Protein AF-A0A958IUA4-F1 (afdb_monomer_lite)

Sequence (80 aa):
PTHSREQIFYFDQRFRLRRFDYDPVLFLPRATAAHYCSEYRDFAGLSMPTRRKVLPRRPDGRVLSRPTLVWIEIEEVLLK

Foldseek 3Di:
DPQFPDKDFDADPVRDTAWMKGQHPDPDVRFIKIKGFDDFDDDPNDTGGQWIWIFTADPVRDTDPDDTPDIGGDPDDDDD

pLDDT: mean 88.88, std 11.82, range [54.75, 98.38]

Structure (mmCIF, N/CA/C/O backbone):
data_AF-A0A958IUA4-F1
#
_entry.id   AF-A0A958IUA4-F1
#
loop_
_atom_site.group_PDB
_atom_site.id
_atom_site.type_symbol
_atom_site.label_atom_id
_atom_site.label_alt_id
_atom_site.label_comp_id
_atom_site.label_asym_id
_atom_site.label_entity_id
_atom_site.label_seq_id
_atom_site.pdbx_PDB_ins_code
_atom_site.Cartn_x
_atom_site.Cartn_y
_atom_site.Cartn_z
_atom_site.occupancy
_atom_site.B_iso_or_equiv
_atom_site.auth_seq_id
_atom_site.auth_comp_id
_atom_site.auth_asym_id
_atom_site.auth_atom_id
_atom_site.pdbx_PDB_model_num
ATOM 1 N N . PRO A 1 1 ? 1.325 11.299 -2.134 1.00 54.78 1 PRO A N 1
ATOM 2 C CA . PRO A 1 1 ? 1.191 10.365 -3.279 1.00 54.78 1 PRO A CA 1
ATOM 3 C C . PRO A 1 1 ? 0.729 11.116 -4.543 1.00 54.78 1 PRO A C 1
ATOM 5 O O . PRO A 1 1 ? -0.395 10.964 -4.999 1.00 54.78 1 PRO A O 1
ATOM 8 N N . THR A 1 2 ? 1.590 11.985 -5.077 1.00 54.75 2 THR A N 1
ATOM 9 C CA . THR A 1 2 ? 1.288 12.857 -6.234 1.00 54.75 2 THR A CA 1
ATOM 10 C C . THR A 1 2 ? 2.450 12.927 -7.233 1.00 54.75 2 THR A C 1
ATOM 12 O O . THR A 1 2 ? 2.411 13.698 -8.181 1.00 54.75 2 THR A O 1
ATOM 15 N N . HIS A 1 3 ? 3.485 12.100 -7.054 1.00 69.25 3 HIS A N 1
ATOM 16 C CA . HIS A 1 3 ? 4.701 12.110 -7.877 1.00 69.25 3 HIS A CA 1
ATOM 17 C C . HIS A 1 3 ? 4.648 11.126 -9.054 1.00 69.25 3 HIS A C 1
ATOM 19 O O . HIS A 1 3 ? 5.688 10.662 -9.498 1.00 69.25 3 HIS A O 1
ATOM 25 N N . SER A 1 4 ? 3.460 10.750 -9.528 1.00 78.31 4 SER A N 1
ATOM 26 C CA . SER A 1 4 ? 3.316 9.821 -10.651 1.00 78.31 4 SER A CA 1
ATOM 27 C C . SER A 1 4 ? 2.182 10.259 -11.563 1.00 78.31 4 SER A C 1
ATOM 29 O O . SER A 1 4 ? 1.144 10.698 -11.065 1.00 78.31 4 SER A O 1
ATOM 31 N N . ARG A 1 5 ? 2.391 10.145 -12.881 1.00 84.31 5 ARG A N 1
ATOM 32 C CA . ARG A 1 5 ? 1.406 10.528 -13.906 1.00 84.31 5 ARG A CA 1
ATOM 33 C C . ARG A 1 5 ? 0.184 9.613 -13.889 1.00 84.31 5 ARG A C 1
ATOM 35 O O . ARG A 1 5 ? -0.926 10.086 -14.100 1.00 84.31 5 ARG A O 1
ATOM 42 N N . GLU A 1 6 ? 0.400 8.326 -13.650 1.00 86.12 6 GLU A N 1
ATOM 43 C CA . GLU A 1 6 ? -0.650 7.318 -13.571 1.00 86.12 6 GLU A CA 1
ATOM 44 C C . GLU A 1 6 ? -0.524 6.553 -12.257 1.00 86.12 6 GLU A C 1
ATOM 46 O O . GLU A 1 6 ? 0.577 6.288 -11.768 1.00 86.12 6 GLU A O 1
ATOM 51 N N . GLN A 1 7 ? -1.671 6.226 -11.670 1.00 90.44 7 GLN A N 1
ATOM 52 C CA . GLN A 1 7 ? -1.759 5.384 -10.489 1.00 90.44 7 GLN A CA 1
ATOM 53 C C . GLN A 1 7 ? -2.917 4.407 -10.671 1.00 90.44 7 GLN A C 1
ATOM 55 O O . GLN A 1 7 ? -4.023 4.816 -11.022 1.00 90.44 7 GLN A O 1
ATOM 60 N N . ILE A 1 8 ? -2.672 3.124 -10.412 1.00 92.50 8 ILE A N 1
ATOM 61 C CA . ILE A 1 8 ? -3.689 2.071 -10.515 1.00 92.50 8 ILE A CA 1
ATOM 62 C C . ILE A 1 8 ? -4.029 1.596 -9.105 1.00 92.50 8 ILE A C 1
ATOM 64 O O . ILE A 1 8 ? -3.144 1.185 -8.354 1.00 92.50 8 ILE A O 1
ATOM 68 N N . PHE A 1 9 ? -5.308 1.643 -8.738 1.00 95.69 9 PHE A N 1
ATOM 69 C CA . PHE A 1 9 ? -5.796 1.280 -7.408 1.00 95.69 9 PHE A CA 1
ATOM 70 C C . PHE A 1 9 ? -6.599 -0.018 -7.469 1.00 95.69 9 PHE A C 1
ATOM 72 O O . PHE A 1 9 ? -7.493 -0.167 -8.297 1.00 95.69 9 PHE A O 1
ATOM 79 N N . TYR A 1 10 ? -6.306 -0.943 -6.557 1.00 97.25 10 TYR A N 1
ATOM 80 C CA . TYR A 1 10 ? -6.975 -2.237 -6.462 1.00 97.25 10 TYR A CA 1
ATOM 81 C C . TYR A 1 10 ? -7.718 -2.322 -5.136 1.00 97.25 10 TYR A C 1
ATOM 83 O O . TYR A 1 10 ? -7.097 -2.294 -4.069 1.00 97.25 10 TYR A O 1
ATOM 91 N N . PHE A 1 11 ? -9.037 -2.455 -5.205 1.00 97.88 11 PHE A N 1
ATOM 92 C CA . PHE A 1 11 ? -9.910 -2.552 -4.041 1.00 97.88 11 PHE A CA 1
ATOM 93 C C . PHE A 1 11 ? -10.412 -3.984 -3.852 1.00 97.88 11 PHE A C 1
ATOM 95 O O . PHE A 1 11 ? -10.582 -4.723 -4.820 1.00 97.88 11 PHE A O 1
ATOM 102 N N . ASP A 1 12 ? -10.632 -4.387 -2.600 1.00 97.19 12 ASP A N 1
ATOM 103 C CA . ASP A 1 12 ? -11.372 -5.615 -2.303 1.00 97.19 12 ASP A CA 1
ATOM 104 C C . ASP A 1 12 ? -12.894 -5.390 -2.367 1.00 97.19 12 ASP A C 1
ATOM 106 O O . ASP A 1 12 ? -13.378 -4.276 -2.563 1.00 97.19 12 ASP A O 1
ATOM 110 N N . GLN A 1 13 ? -13.666 -6.459 -2.159 1.00 97.50 13 GLN A N 1
ATOM 111 C CA . GLN A 1 13 ? -15.136 -6.429 -2.154 1.00 97.50 13 GLN A CA 1
ATOM 112 C C . GLN A 1 13 ? -15.743 -5.545 -1.051 1.00 97.50 13 GLN A C 1
ATOM 114 O O . GLN A 1 13 ? -16.936 -5.265 -1.080 1.00 97.50 13 GLN A O 1
ATOM 119 N N . ARG A 1 14 ? -14.943 -5.115 -0.066 1.00 95.88 14 ARG A N 1
ATOM 120 C CA . ARG A 1 14 ? -15.351 -4.190 0.999 1.00 95.88 14 ARG A CA 1
ATOM 121 C C . ARG A 1 14 ? -14.907 -2.755 0.702 1.00 95.88 14 ARG A C 1
ATOM 123 O O . ARG A 1 14 ? -14.869 -1.937 1.615 1.00 95.88 14 ARG A O 1
ATOM 130 N N . PHE A 1 15 ? -14.523 -2.464 -0.542 1.00 94.88 15 PHE A N 1
ATOM 131 C CA . PHE A 1 15 ? -14.004 -1.169 -0.987 1.00 94.88 15 PHE A CA 1
ATOM 132 C C . PHE A 1 15 ? -12.746 -0.709 -0.237 1.00 94.88 15 PHE A C 1
ATOM 134 O O . PHE A 1 15 ? -12.451 0.483 -0.163 1.00 94.88 15 PHE A O 1
ATOM 141 N N . ARG A 1 16 ? -11.950 -1.644 0.298 1.00 97.25 16 ARG A N 1
ATOM 142 C CA . ARG A 1 16 ? -10.673 -1.320 0.949 1.00 97.25 16 ARG A CA 1
ATOM 143 C C . ARG A 1 16 ? -9.541 -1.416 -0.055 1.00 97.25 16 ARG A C 1
ATOM 145 O O . ARG A 1 16 ? -9.410 -2.420 -0.755 1.00 97.25 16 ARG A O 1
ATOM 152 N N . LEU A 1 17 ? -8.685 -0.400 -0.085 1.00 97.75 17 LEU A N 1
ATOM 153 C CA . LEU A 1 17 ? -7.493 -0.402 -0.926 1.00 97.75 17 LEU A CA 1
ATOM 154 C C . LEU A 1 17 ? -6.557 -1.548 -0.508 1.00 97.75 17 LEU A C 1
ATOM 156 O O . LEU A 1 17 ? -6.121 -1.637 0.633 1.00 97.75 17 LEU A O 1
ATOM 160 N N . ARG A 1 18 ? -6.238 -2.456 -1.424 1.00 97.88 18 ARG A N 1
ATOM 161 C CA . ARG A 1 18 ? -5.331 -3.592 -1.169 1.00 97.88 18 ARG A CA 1
ATOM 162 C C . ARG A 1 18 ? -3.954 -3.355 -1.741 1.00 97.88 18 ARG A C 1
ATOM 164 O O . ARG A 1 18 ? -2.955 -3.769 -1.155 1.00 97.88 18 ARG A O 1
ATOM 171 N N . ARG A 1 19 ? -3.918 -2.681 -2.882 1.00 96.56 19 ARG A N 1
ATOM 172 C CA . ARG A 1 19 ? -2.700 -2.325 -3.586 1.00 96.56 19 ARG A CA 1
ATOM 173 C C . ARG A 1 19 ? -2.924 -1.018 -4.316 1.00 96.56 19 ARG A C 1
ATOM 175 O O . ARG A 1 19 ? -4.006 -0.799 -4.855 1.00 96.56 19 ARG A O 1
ATOM 182 N N . PHE A 1 20 ? -1.895 -0.194 -4.383 1.00 94.12 20 PHE A N 1
ATOM 183 C CA . PHE A 1 20 ? -1.814 0.822 -5.412 1.00 94.12 20 PHE A CA 1
ATOM 184 C C . PHE A 1 20 ? -0.446 0.814 -6.069 1.00 94.12 20 PHE A C 1
ATOM 186 O O . PHE A 1 20 ? 0.588 0.565 -5.447 1.00 94.12 20 P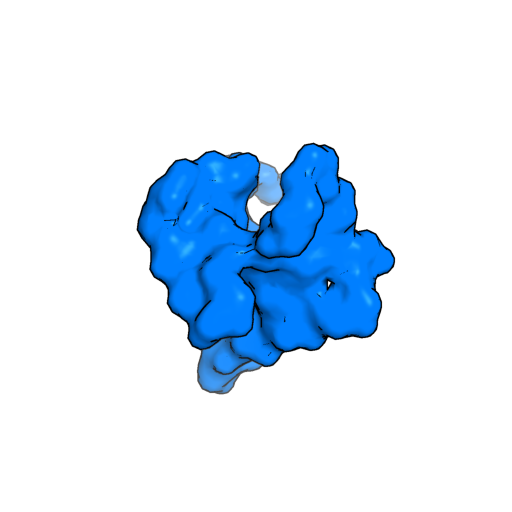HE A O 1
ATOM 193 N N . ASP A 1 21 ? -0.491 1.038 -7.364 1.00 93.06 21 ASP A N 1
ATOM 194 C CA . ASP A 1 21 ? 0.593 0.879 -8.300 1.00 93.06 21 ASP A CA 1
ATOM 195 C C . ASP A 1 21 ? 0.952 2.257 -8.830 1.00 93.06 21 ASP A C 1
ATOM 197 O O . ASP A 1 21 ? 0.090 2.944 -9.367 1.00 93.06 21 ASP A O 1
ATOM 201 N N . TYR A 1 22 ? 2.205 2.667 -8.661 1.00 89.75 22 TYR A N 1
ATOM 202 C CA . TYR A 1 22 ? 2.665 3.986 -9.086 1.00 89.75 22 TYR A CA 1
ATOM 203 C C . TYR A 1 22 ? 4.144 3.952 -9.444 1.00 89.75 22 TYR A C 1
ATOM 205 O O . TYR A 1 22 ? 4.893 3.096 -8.965 1.00 89.75 22 TYR A O 1
ATOM 213 N N . ASP A 1 23 ? 4.554 4.913 -10.259 1.00 86.06 23 ASP A N 1
ATOM 214 C CA . ASP A 1 23 ? 5.954 5.141 -10.586 1.00 86.06 23 ASP A CA 1
ATOM 215 C C . ASP A 1 23 ? 6.451 6.278 -9.699 1.00 86.06 23 ASP A C 1
ATOM 217 O O . ASP A 1 23 ? 6.166 7.446 -9.989 1.00 86.06 23 ASP A O 1
ATOM 221 N N . PRO A 1 24 ? 7.101 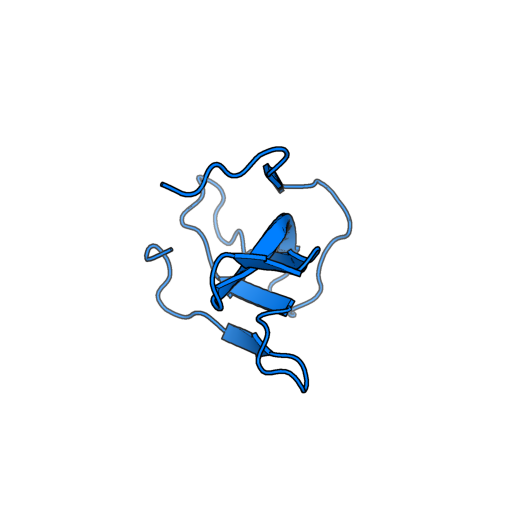5.981 -8.562 1.00 70.88 24 PRO A N 1
ATOM 222 C CA . PRO A 1 24 ? 7.739 7.020 -7.786 1.00 70.88 24 PRO A CA 1
ATOM 223 C C . PRO A 1 24 ? 8.898 7.603 -8.596 1.00 70.88 24 PRO A C 1
ATOM 225 O O . PRO A 1 24 ? 9.713 6.865 -9.151 1.00 70.88 24 PRO A O 1
ATOM 228 N N . VAL A 1 25 ? 9.028 8.930 -8.608 1.00 65.56 25 VAL A N 1
ATOM 229 C CA . VAL A 1 25 ? 10.279 9.588 -9.011 1.00 65.56 25 VAL A CA 1
ATOM 230 C C . VAL A 1 25 ? 11.325 9.295 -7.928 1.00 65.56 25 VAL A C 1
ATOM 232 O O . VAL A 1 25 ? 11.594 10.112 -7.055 1.00 65.56 25 VAL A O 1
ATOM 235 N N . LEU A 1 26 ? 11.843 8.068 -7.906 1.00 60.69 26 LEU A N 1
ATOM 236 C CA . LEU A 1 26 ? 13.020 7.699 -7.127 1.00 60.69 26 LEU A CA 1
ATOM 237 C C . LEU A 1 26 ? 14.258 8.030 -7.958 1.00 60.69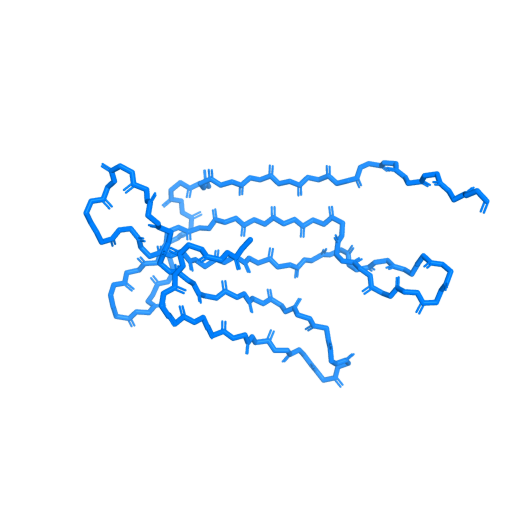 26 LEU A C 1
ATOM 239 O O . LEU A 1 26 ? 14.195 8.095 -9.183 1.00 60.69 26 LEU A O 1
ATOM 243 N N . PHE A 1 27 ? 15.413 8.131 -7.303 1.00 56.06 27 PHE A N 1
ATOM 244 C CA . PHE A 1 27 ? 16.737 8.260 -7.934 1.00 56.06 27 PHE A CA 1
ATOM 245 C C . PHE A 1 27 ? 17.128 7.073 -8.854 1.00 56.06 27 PHE A C 1
ATOM 247 O O . PHE A 1 27 ? 18.279 6.946 -9.259 1.00 56.06 27 PHE A O 1
ATOM 254 N N . LEU A 1 28 ? 16.184 6.184 -9.172 1.00 58.81 28 LEU A N 1
ATOM 255 C CA . LEU A 1 28 ? 16.326 4.993 -9.996 1.00 58.81 28 LEU A CA 1
ATOM 256 C C . LEU A 1 28 ? 15.466 5.165 -11.260 1.00 58.81 28 LEU A C 1
ATOM 258 O O . LEU A 1 28 ? 14.234 5.191 -11.156 1.00 58.81 28 LEU A O 1
ATOM 262 N N . PRO A 1 29 ? 16.070 5.244 -12.458 1.00 56.69 29 PRO A N 1
ATOM 263 C CA . PRO A 1 29 ? 15.315 5.287 -13.704 1.00 56.69 29 PRO A CA 1
ATOM 264 C C . PRO A 1 29 ? 14.393 4.060 -13.799 1.00 56.69 29 PRO A C 1
ATOM 266 O O . PRO A 1 29 ? 14.868 2.927 -13.738 1.00 56.69 29 PRO A O 1
ATOM 269 N N . ARG A 1 30 ? 13.079 4.282 -13.966 1.00 64.31 30 ARG A N 1
ATOM 270 C CA . ARG A 1 30 ? 12.033 3.239 -14.094 1.00 64.31 30 ARG A CA 1
ATOM 271 C C . ARG A 1 30 ? 11.768 2.389 -12.843 1.00 64.31 30 ARG A C 1
ATOM 273 O O . ARG A 1 30 ? 11.311 1.252 -12.964 1.00 64.31 30 ARG A O 1
ATOM 280 N N . ALA A 1 31 ? 12.013 2.907 -11.641 1.00 67.31 31 ALA A N 1
ATOM 281 C CA . ALA A 1 31 ? 11.504 2.244 -10.445 1.00 67.31 31 ALA A CA 1
ATOM 282 C C . ALA A 1 31 ? 9.970 2.318 -10.425 1.00 67.31 31 ALA A C 1
ATOM 284 O O . ALA A 1 31 ? 9.402 3.377 -10.184 1.00 67.31 31 ALA A O 1
ATOM 285 N N . THR A 1 32 ? 9.305 1.189 -10.674 1.00 84.94 32 THR A N 1
ATOM 286 C CA . THR A 1 32 ? 7.853 1.066 -10.498 1.00 84.94 32 THR A CA 1
ATOM 287 C C . THR A 1 32 ? 7.569 0.359 -9.178 1.00 84.94 32 THR A C 1
ATOM 289 O O . THR A 1 32 ? 8.343 -0.505 -8.750 1.00 84.94 32 THR A O 1
ATOM 292 N N . ALA A 1 33 ? 6.503 0.749 -8.487 1.00 89.31 33 ALA A N 1
ATOM 293 C CA . ALA A 1 33 ? 6.232 0.310 -7.126 1.00 89.31 33 ALA A CA 1
ATOM 294 C C . ALA A 1 33 ? 4.840 -0.309 -6.997 1.00 89.31 33 ALA A C 1
ATOM 296 O O . ALA A 1 33 ? 3.861 0.205 -7.538 1.00 89.31 33 ALA A O 1
ATOM 297 N N . ALA A 1 34 ? 4.765 -1.394 -6.228 1.00 94.56 34 ALA A N 1
ATOM 298 C CA . ALA A 1 34 ? 3.522 -1.971 -5.737 1.00 94.56 34 ALA A CA 1
ATOM 299 C C . ALA A 1 34 ? 3.416 -1.714 -4.232 1.00 94.56 34 ALA A C 1
ATOM 301 O O . ALA A 1 34 ? 4.206 -2.241 -3.445 1.00 94.56 34 ALA A O 1
ATOM 302 N N . HIS A 1 35 ? 2.446 -0.896 -3.833 1.00 95.00 35 HIS A N 1
ATOM 303 C CA . HIS A 1 35 ? 2.212 -0.512 -2.447 1.00 95.00 35 HIS A CA 1
ATOM 304 C C . HIS A 1 35 ? 1.009 -1.256 -1.895 1.00 95.00 35 HIS A C 1
ATOM 306 O O . HIS A 1 35 ? -0.130 -0.965 -2.243 1.00 95.00 35 HIS A O 1
ATOM 312 N N . TYR A 1 36 ? 1.271 -2.212 -1.016 1.00 97.44 36 TYR A N 1
ATOM 313 C CA . TYR A 1 36 ? 0.262 -3.036 -0.373 1.00 97.44 36 TYR A CA 1
ATOM 314 C C . TYR A 1 36 ? -0.239 -2.392 0.910 1.00 97.44 36 TYR A C 1
ATOM 316 O O . TYR A 1 36 ? 0.562 -1.952 1.735 1.00 97.44 36 TYR A O 1
ATOM 324 N N . CYS A 1 37 ? -1.557 -2.407 1.085 1.00 98.25 37 CYS A N 1
ATOM 325 C CA . CYS A 1 37 ? -2.259 -1.916 2.265 1.00 98.25 37 CYS A CA 1
ATOM 326 C C . CYS A 1 37 ? -2.951 -3.090 2.968 1.00 98.25 37 CYS A C 1
ATOM 328 O O . CYS A 1 37 ? -3.675 -3.879 2.356 1.00 98.25 37 CYS A O 1
ATOM 330 N N . SER A 1 38 ? -2.711 -3.223 4.268 1.00 98.19 38 SER A N 1
ATOM 331 C CA . SER A 1 38 ? -3.175 -4.345 5.089 1.00 98.19 38 SER A CA 1
ATOM 332 C C . SER A 1 38 ? -3.420 -3.897 6.529 1.00 98.19 38 SER A C 1
ATOM 334 O O . SER A 1 38 ? -3.207 -2.726 6.847 1.00 98.19 38 SER A O 1
ATOM 336 N N . GLU A 1 39 ? -3.903 -4.813 7.374 1.00 97.69 39 GLU A N 1
ATOM 337 C CA . GLU A 1 39 ? -4.251 -4.520 8.771 1.00 97.69 39 GLU A CA 1
ATOM 338 C C . GLU A 1 39 ? -5.224 -3.338 8.888 1.00 97.69 39 GLU A C 1
ATOM 340 O O . GLU A 1 39 ? -4.977 -2.348 9.566 1.00 97.69 39 GLU A O 1
ATOM 345 N N . TYR A 1 40 ? -6.332 -3.403 8.147 1.00 97.50 40 TYR A N 1
ATOM 346 C CA . TYR A 1 40 ? -7.363 -2.372 8.233 1.00 97.50 40 TYR A CA 1
ATOM 347 C C . TYR A 1 40 ? -8.017 -2.391 9.613 1.00 97.50 40 TYR A C 1
ATOM 349 O O . TYR A 1 40 ? -8.517 -3.434 10.036 1.00 97.50 40 TYR A O 1
ATOM 357 N N . ARG A 1 41 ? -8.058 -1.232 10.268 1.00 96.56 41 ARG A N 1
ATOM 358 C CA . ARG A 1 41 ? -8.776 -1.002 11.525 1.00 96.56 41 ARG A CA 1
ATOM 359 C C . ARG A 1 41 ? -9.771 0.138 11.343 1.00 96.56 41 ARG A C 1
ATOM 361 O O . ARG A 1 41 ? -9.595 0.973 10.456 1.00 96.56 41 ARG A O 1
ATOM 368 N N . ASP A 1 42 ? -10.834 0.118 12.136 1.00 95.44 42 ASP A N 1
ATOM 369 C CA . ASP A 1 42 ? -11.797 1.214 12.195 1.00 95.44 42 ASP A CA 1
ATOM 370 C C . ASP A 1 42 ? -11.331 2.259 13.209 1.00 95.44 42 ASP A C 1
ATOM 372 O O . ASP A 1 42 ? -10.940 1.915 14.325 1.00 95.44 42 ASP A O 1
ATOM 376 N N . PHE A 1 43 ? -11.365 3.522 12.803 1.00 94.81 43 PHE A N 1
ATOM 377 C CA . PHE A 1 43 ? -11.070 4.665 13.652 1.00 94.81 43 PHE A CA 1
ATOM 378 C C . PHE A 1 43 ? -12.220 5.658 13.530 1.00 94.81 43 PHE A C 1
ATOM 380 O O . PHE A 1 43 ? -12.277 6.423 12.568 1.00 94.81 43 PHE A O 1
ATOM 387 N N . ALA A 1 44 ? -13.153 5.613 14.483 1.00 94.00 44 ALA A N 1
ATOM 388 C CA . ALA A 1 44 ? -14.350 6.455 14.483 1.00 94.00 44 ALA A CA 1
ATOM 389 C C . ALA A 1 44 ? -15.146 6.378 13.159 1.00 94.00 44 ALA A C 1
ATOM 391 O O . ALA A 1 44 ? -15.542 7.397 12.595 1.00 94.00 44 ALA A O 1
ATOM 392 N N . GLY A 1 45 ? -15.352 5.165 12.636 1.00 93.06 45 GLY A N 1
ATOM 393 C CA . GLY A 1 45 ? -16.066 4.924 11.379 1.00 93.06 45 GLY A CA 1
ATOM 394 C C . GLY A 1 45 ? -15.209 5.058 10.116 1.00 93.06 45 GLY A C 1
ATOM 395 O O . GLY A 1 45 ? -15.711 4.851 9.010 1.00 93.06 45 GLY A O 1
ATOM 396 N N . LEU A 1 46 ? -13.921 5.399 10.245 1.00 92.31 46 LEU A N 1
ATOM 397 C CA . LEU A 1 46 ? -12.979 5.444 9.128 1.00 92.31 46 LEU A CA 1
ATOM 398 C C . LEU A 1 46 ? -12.124 4.176 9.097 1.00 92.31 46 LEU A C 1
ATOM 400 O O . LEU A 1 46 ? -11.226 3.987 9.918 1.00 92.31 46 LEU A O 1
ATOM 404 N N . SER A 1 47 ? -12.355 3.322 8.099 1.00 95.44 47 SER A N 1
ATOM 405 C CA . SER A 1 47 ? -11.537 2.126 7.891 1.00 95.44 47 SER A CA 1
ATOM 406 C C . SER A 1 47 ? -10.208 2.479 7.215 1.00 95.44 47 SER A C 1
ATOM 408 O O . SER A 1 47 ? -10.173 2.827 6.032 1.00 95.44 47 SER A O 1
ATOM 410 N N . MET A 1 48 ? -9.096 2.362 7.944 1.00 95.75 48 MET A N 1
ATOM 411 C CA . MET A 1 48 ? -7.758 2.714 7.452 1.00 95.75 48 MET A CA 1
ATOM 412 C C . MET A 1 48 ? -6.748 1.570 7.628 1.00 95.75 48 MET A C 1
ATOM 414 O O . MET A 1 48 ? -6.798 0.867 8.637 1.00 95.75 48 MET A O 1
ATOM 418 N N . PRO A 1 49 ? -5.799 1.377 6.687 1.00 97.56 49 PRO A N 1
ATOM 419 C CA . PRO A 1 49 ? -4.743 0.378 6.833 1.00 97.56 49 PRO A CA 1
ATOM 420 C C . PRO A 1 49 ? -3.684 0.843 7.833 1.00 97.56 49 PRO A C 1
ATOM 422 O O . PRO A 1 49 ? -3.120 1.930 7.660 1.00 97.56 49 PRO A O 1
ATOM 425 N N . THR A 1 50 ? -3.341 -0.004 8.804 1.00 98.00 50 THR A N 1
ATOM 426 C CA . THR A 1 50 ? -2.237 0.250 9.746 1.00 98.00 50 THR A CA 1
ATOM 427 C C . THR A 1 50 ? -0.914 -0.373 9.318 1.00 98.00 50 THR A C 1
ATOM 429 O O . THR A 1 50 ? 0.122 -0.062 9.899 1.00 98.00 50 THR A O 1
ATOM 432 N N . ARG A 1 51 ? -0.908 -1.207 8.270 1.00 98.38 51 ARG A N 1
ATOM 433 C CA . ARG A 1 51 ? 0.313 -1.786 7.700 1.00 98.38 51 ARG A CA 1
ATOM 434 C C . ARG A 1 51 ? 0.418 -1.491 6.218 1.00 98.38 51 ARG A C 1
ATOM 436 O O . ARG A 1 51 ? -0.499 -1.786 5.443 1.00 98.38 51 ARG A O 1
ATOM 443 N N . ARG A 1 52 ? 1.575 -0.970 5.813 1.00 97.62 52 ARG A N 1
ATOM 444 C CA . ARG A 1 52 ? 1.885 -0.670 4.417 1.00 97.62 52 ARG A CA 1
ATOM 445 C C . ARG A 1 52 ? 3.251 -1.209 4.022 1.00 97.62 52 ARG A C 1
ATOM 447 O O . ARG A 1 52 ? 4.236 -0.997 4.724 1.00 97.62 52 ARG A O 1
ATOM 454 N N . LYS A 1 53 ? 3.314 -1.892 2.880 1.00 96.50 53 LYS A N 1
ATOM 455 C CA . LYS A 1 53 ? 4.555 -2.441 2.319 1.00 96.50 53 LYS A CA 1
ATOM 456 C C . LYS A 1 53 ? 4.701 -2.033 0.865 1.00 96.50 53 LYS A C 1
ATOM 458 O O . LYS A 1 53 ? 3.8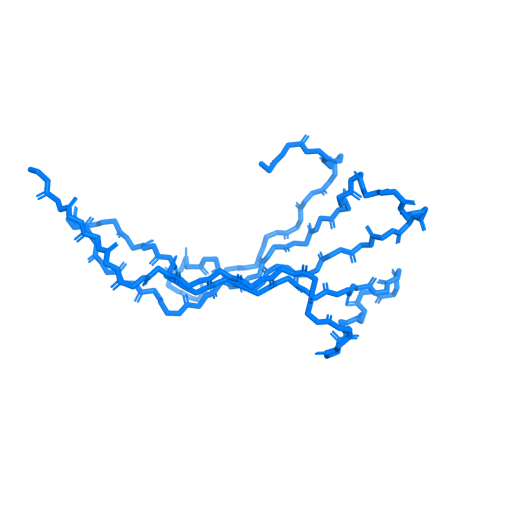30 -2.340 0.060 1.00 96.50 53 LYS A O 1
ATOM 463 N N . VAL A 1 54 ? 5.831 -1.432 0.515 1.00 94.25 54 VAL A N 1
ATOM 464 C CA . VAL A 1 54 ? 6.179 -1.119 -0.872 1.00 94.25 54 VAL A CA 1
ATOM 465 C C . VAL A 1 54 ? 7.222 -2.102 -1.372 1.00 94.25 54 VAL A C 1
ATOM 467 O O . VAL A 1 54 ? 8.273 -2.284 -0.753 1.00 94.25 54 VAL A O 1
ATOM 470 N N . LEU A 1 55 ? 6.919 -2.729 -2.502 1.00 94.06 55 LEU A N 1
ATOM 471 C CA . LEU A 1 55 ? 7.787 -3.667 -3.197 1.00 94.06 55 LEU A CA 1
ATOM 472 C C . LEU A 1 55 ? 8.103 -3.149 -4.606 1.00 94.06 55 LEU A C 1
ATOM 474 O O . LEU A 1 55 ? 7.256 -2.479 -5.206 1.00 94.06 55 LEU A O 1
ATOM 478 N N . PRO A 1 56 ? 9.282 -3.473 -5.165 1.00 92.38 56 PRO A N 1
ATOM 479 C CA . PRO A 1 56 ? 9.574 -3.174 -6.551 1.00 92.38 56 PRO A CA 1
ATOM 480 C C . PRO A 1 56 ? 8.629 -3.953 -7.458 1.00 92.38 56 PRO A C 1
ATOM 482 O O . PRO A 1 56 ? 8.331 -5.130 -7.233 1.00 92.38 56 PRO A O 1
ATOM 485 N N . ARG A 1 57 ? 8.207 -3.299 -8.527 1.00 91.12 57 ARG A N 1
ATOM 486 C CA . ARG A 1 57 ? 7.436 -3.886 -9.611 1.00 91.12 57 ARG A CA 1
ATOM 487 C C . ARG A 1 57 ? 8.251 -3.760 -10.897 1.00 91.12 57 ARG A C 1
ATOM 489 O O . ARG A 1 57 ? 8.996 -2.799 -11.099 1.00 91.12 57 ARG A O 1
ATOM 496 N N . ARG A 1 58 ? 8.170 -4.778 -11.743 1.00 86.62 58 ARG A N 1
ATOM 497 C CA . ARG A 1 58 ? 8.767 -4.781 -13.078 1.00 86.62 58 ARG A CA 1
ATOM 498 C C . ARG A 1 58 ? 7.839 -4.078 -14.080 1.00 86.62 58 ARG A C 1
ATOM 500 O O . ARG A 1 58 ? 6.640 -3.973 -13.821 1.00 86.62 58 ARG A O 1
ATOM 507 N N . PRO A 1 59 ? 8.359 -3.651 -15.244 1.00 82.69 59 PRO A N 1
ATOM 508 C CA . PRO A 1 59 ? 7.533 -3.084 -16.313 1.00 82.69 59 PRO A CA 1
ATOM 509 C C . PRO A 1 59 ? 6.417 -4.018 -16.811 1.00 82.69 59 PRO A C 1
ATOM 511 O O . PRO A 1 59 ? 5.385 -3.539 -17.258 1.00 82.69 59 PRO A O 1
ATOM 514 N N . ASP A 1 60 ? 6.593 -5.338 -16.688 1.00 86.62 60 ASP A N 1
ATOM 515 C CA . ASP A 1 60 ? 5.581 -6.358 -17.011 1.00 86.62 60 ASP A CA 1
ATOM 516 C C . ASP A 1 60 ? 4.479 -6.506 -15.934 1.00 86.62 60 ASP A C 1
ATOM 518 O O . ASP A 1 60 ? 3.621 -7.380 -16.029 1.00 86.62 60 ASP A O 1
ATOM 522 N N . GLY A 1 61 ? 4.512 -5.686 -14.877 1.00 84.94 61 GLY A N 1
ATOM 523 C CA . GLY A 1 61 ? 3.564 -5.717 -13.762 1.00 84.94 61 GLY A CA 1
ATOM 524 C C . GLY A 1 61 ? 3.906 -6.720 -12.653 1.00 84.94 61 GLY A C 1
ATOM 525 O O . GLY A 1 61 ? 3.281 -6.683 -11.584 1.00 84.94 61 GLY A O 1
ATOM 526 N N . ARG A 1 62 ? 4.919 -7.581 -12.839 1.00 91.25 62 ARG A N 1
ATOM 527 C CA . ARG A 1 62 ? 5.328 -8.566 -11.830 1.00 91.25 62 ARG A CA 1
ATOM 528 C C . ARG A 1 62 ? 5.949 -7.875 -10.622 1.00 91.25 62 ARG A C 1
ATOM 530 O O . ARG A 1 62 ? 6.897 -7.100 -10.738 1.00 91.25 62 ARG A O 1
ATOM 537 N N . VAL A 1 63 ? 5.457 -8.216 -9.435 1.00 94.00 63 VAL A N 1
ATOM 538 C CA . VAL A 1 63 ? 5.997 -7.716 -8.167 1.00 94.00 63 VAL A CA 1
ATOM 539 C C . VAL A 1 63 ? 7.138 -8.608 -7.693 1.00 94.00 63 VAL A C 1
ATOM 541 O O . VAL A 1 63 ? 7.024 -9.835 -7.682 1.00 94.00 63 VAL A O 1
ATOM 544 N N . LEU A 1 64 ? 8.244 -7.989 -7.294 1.00 92.88 64 LEU A N 1
ATOM 545 C CA . LEU A 1 64 ? 9.360 -8.667 -6.648 1.00 92.88 64 LEU A CA 1
ATOM 546 C C . LEU A 1 64 ? 9.090 -8.781 -5.147 1.00 92.88 64 LEU A C 1
ATOM 548 O O . LEU A 1 64 ? 8.675 -7.820 -4.510 1.00 92.88 64 LEU A O 1
ATOM 552 N N . SER A 1 65 ? 9.355 -9.943 -4.552 1.00 91.25 65 SER A N 1
ATOM 553 C CA . SER A 1 65 ? 9.151 -10.151 -3.111 1.00 91.25 65 SER A CA 1
ATOM 554 C C . SER A 1 65 ? 10.176 -9.412 -2.238 1.00 91.25 65 SER A C 1
ATOM 556 O O . SER A 1 65 ? 9.934 -9.232 -1.041 1.00 91.25 65 SER A O 1
ATOM 558 N N . ARG A 1 66 ? 11.313 -8.995 -2.819 1.00 90.19 66 ARG A N 1
ATOM 559 C CA . ARG A 1 66 ? 12.413 -8.265 -2.172 1.00 90.19 66 ARG A CA 1
ATOM 560 C C . ARG A 1 66 ? 13.146 -7.346 -3.176 1.00 90.19 66 ARG A C 1
ATOM 562 O O . ARG A 1 66 ? 13.098 -7.625 -4.375 1.00 90.19 66 ARG A O 1
ATOM 569 N N . PRO A 1 67 ? 13.869 -6.317 -2.692 1.00 91.62 67 PRO A N 1
ATOM 570 C CA . PRO A 1 67 ? 13.864 -5.838 -1.305 1.00 91.62 67 PRO A CA 1
ATOM 571 C C . PRO A 1 67 ? 12.521 -5.197 -0.933 1.00 91.62 67 PRO A C 1
ATOM 573 O O . PRO A 1 67 ? 11.725 -4.855 -1.800 1.00 91.62 67 PRO A O 1
ATOM 576 N N . THR A 1 68 ? 12.257 -5.039 0.362 1.00 93.06 68 THR A N 1
ATOM 577 C CA . THR A 1 68 ? 11.190 -4.132 0.802 1.00 93.06 68 THR A CA 1
ATOM 578 C C . THR A 1 68 ? 11.701 -2.706 0.632 1.00 93.06 68 THR A C 1
ATOM 580 O O . THR A 1 68 ? 12.705 -2.360 1.244 1.00 93.06 68 THR A O 1
ATOM 583 N N . LEU A 1 69 ? 11.040 -1.901 -0.202 1.00 90.50 69 LEU A N 1
ATOM 584 C CA . LEU A 1 69 ? 11.438 -0.510 -0.448 1.00 90.50 69 LEU A CA 1
ATOM 585 C C . LEU A 1 69 ? 10.986 0.408 0.688 1.00 90.50 69 LEU A C 1
ATOM 587 O O . LEU A 1 69 ? 11.722 1.293 1.101 1.00 90.50 69 LEU A O 1
ATOM 591 N N . VAL A 1 70 ? 9.769 0.184 1.187 1.00 92.38 70 VAL A N 1
ATOM 592 C CA . VAL A 1 70 ? 9.186 0.918 2.315 1.00 92.38 70 VAL A CA 1
ATOM 593 C C . VAL A 1 70 ? 8.364 -0.053 3.150 1.00 92.38 70 VAL A C 1
ATOM 595 O O . VAL A 1 70 ? 7.648 -0.901 2.609 1.00 92.38 70 VAL A O 1
ATOM 598 N N . TRP A 1 71 ? 8.454 0.085 4.466 1.00 96.56 71 TRP A N 1
ATOM 599 C CA . TRP A 1 71 ? 7.670 -0.670 5.430 1.00 96.56 71 TRP A CA 1
ATOM 600 C C . TRP A 1 71 ? 7.169 0.285 6.505 1.00 96.56 71 TRP A C 1
ATOM 602 O O . TRP A 1 71 ? 7.970 0.973 7.130 1.00 96.56 71 TRP A O 1
ATOM 612 N N . ILE A 1 72 ? 5.852 0.364 6.670 1.00 97.06 72 ILE A N 1
ATOM 613 C CA . ILE A 1 72 ? 5.205 1.242 7.644 1.00 97.06 72 ILE A CA 1
ATOM 614 C C . ILE A 1 72 ? 4.265 0.387 8.480 1.00 97.06 72 ILE A C 1
ATOM 616 O O . ILE A 1 72 ? 3.405 -0.314 7.936 1.00 97.06 72 ILE A O 1
ATOM 620 N N . GLU A 1 73 ? 4.416 0.496 9.793 1.00 97.88 73 GLU A N 1
ATOM 621 C CA . GLU A 1 73 ? 3.507 -0.057 10.787 1.00 97.88 73 GLU A CA 1
ATOM 622 C C . GLU A 1 73 ? 3.054 1.069 11.706 1.00 97.88 73 GLU A C 1
ATOM 624 O O . GLU A 1 73 ? 3.867 1.862 12.175 1.00 97.88 73 GLU A O 1
ATOM 629 N N . ILE A 1 74 ? 1.745 1.161 11.916 1.00 96.62 74 ILE A N 1
ATOM 630 C CA . ILE A 1 74 ? 1.147 2.069 12.888 1.00 96.62 74 ILE A CA 1
ATOM 631 C C . ILE A 1 74 ? 0.834 1.244 14.131 1.00 96.62 74 ILE A C 1
ATOM 633 O O . ILE A 1 74 ? -0.045 0.378 14.096 1.00 96.62 74 ILE A O 1
ATOM 637 N N . GLU A 1 75 ? 1.568 1.506 15.206 1.00 94.94 75 GLU A N 1
ATOM 638 C CA . GLU A 1 75 ? 1.416 0.800 16.480 1.00 94.94 75 GLU A CA 1
ATOM 639 C C . GLU A 1 75 ? 0.278 1.393 17.317 1.00 94.94 75 GLU A C 1
ATOM 641 O O . GLU A 1 75 ? -0.583 0.656 17.800 1.00 94.94 75 GLU A O 1
ATOM 646 N N . GLU A 1 76 ? 0.218 2.723 17.404 1.00 93.88 76 GLU A N 1
ATOM 647 C CA . GLU A 1 76 ? -0.750 3.448 18.222 1.00 93.88 76 GLU A CA 1
ATOM 648 C C . GLU A 1 76 ? -1.464 4.544 17.421 1.00 93.88 76 GLU A C 1
ATOM 650 O O .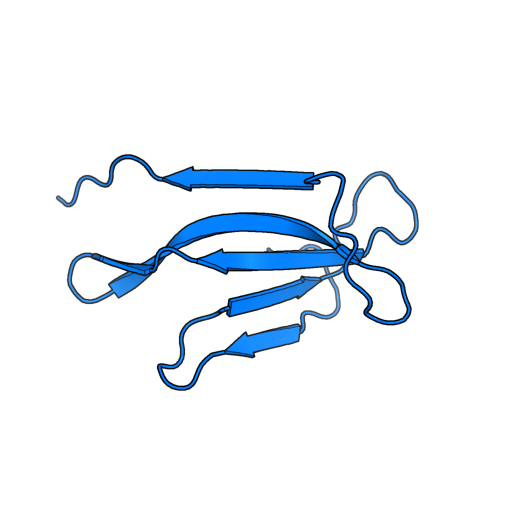 GLU A 1 76 ? -0.871 5.228 16.583 1.00 93.88 76 GLU A O 1
ATOM 655 N N . VAL A 1 77 ? -2.761 4.705 17.693 1.00 92.44 77 VAL A N 1
ATOM 656 C CA . VAL A 1 77 ? -3.587 5.804 17.1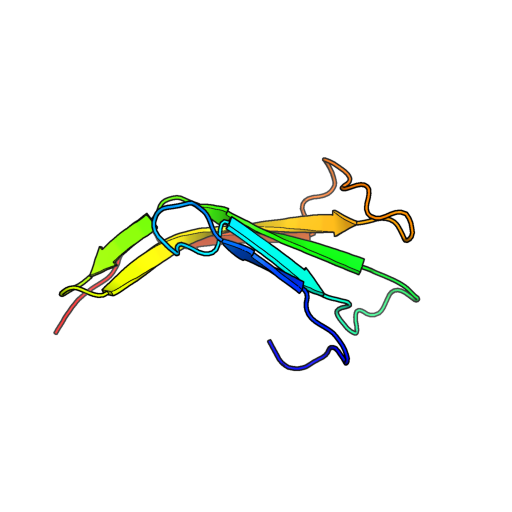90 1.00 92.44 77 VAL A CA 1
ATOM 657 C C . VAL A 1 77 ? -4.380 6.368 18.361 1.00 92.44 77 VAL A C 1
ATOM 659 O O . VAL A 1 77 ? -5.183 5.659 18.964 1.00 92.44 77 VAL A O 1
ATOM 662 N N . LEU A 1 78 ? -4.172 7.650 18.652 1.00 93.44 78 LEU A N 1
ATOM 663 C CA . LEU A 1 78 ? -4.911 8.387 19.672 1.00 93.44 78 LEU A CA 1
ATOM 664 C C . LEU A 1 78 ? -5.988 9.238 18.999 1.00 93.44 78 LEU A C 1
ATOM 666 O O . LEU A 1 78 ? -5.679 10.121 18.196 1.00 93.44 78 LEU A O 1
ATOM 670 N N . LEU A 1 79 ? -7.249 8.961 19.326 1.00 88.44 79 LEU A N 1
ATOM 671 C CA . LEU A 1 79 ? -8.396 9.758 18.897 1.00 88.44 79 LEU A CA 1
ATOM 672 C C . LEU A 1 79 ? -8.702 10.801 19.979 1.00 88.44 79 LEU A C 1
ATOM 674 O O . LEU A 1 79 ? -8.650 10.484 21.166 1.00 88.44 79 LEU A O 1
ATOM 678 N N . LYS A 1 80 ? -8.954 12.043 19.558 1.00 81.69 80 LYS A N 1
ATOM 679 C CA . LYS A 1 80 ? -9.328 13.158 20.438 1.00 81.69 80 LYS A CA 1
ATOM 680 C C . LYS A 1 80 ? -10.837 13.323 20.492 1.00 81.69 80 LYS A C 1
ATOM 682 O O . LYS A 1 80 ? -11.471 13.068 19.444 1.00 81.69 80 LYS A O 1
#

Secondary structure (DSSP, 8-state):
--S-S-EEEEE-TTS-EEEEEE----SSTT-EEEEEEEEEEEETTEEEEEEEEEEEE-TTSPBPS-S-SEEEE-------

Radius of gyration: 13.91 Å; chains: 1; bounding box: 33×23×37 Å